Protein AF-A0A974BWH8-F1 (afdb_monomer_lite)

Secondary structure (DSSP, 8-state):
------PPPEEEEEESS-GGGGHHHHHHHHTT--EEEEEE--SSTTHHHHHHHTT-SEEEEEEEGGGS----SSSTT-SSHHHHHHHHHHH-GGGEEEEEESPPP-----

pLDDT: mean 81.88, std 15.0, range [39.47, 96.56]

Sequence (110 aa):
MSGEQIKTPLLGIFSRDAQTNYQWLIDSAYSVGPDIRPVHIANDRGQNFREEVEKCTFAILYHTANRGRINITNVMDSLYDDELEYLCSRLGKEKVIVVIDDLEDSRTES

Radius of gyration: 15.65 Å; chains: 1; bounding box: 36×29×65 Å

Structure (mmCIF, N/CA/C/O backbone):
data_AF-A0A974BWH8-F1
#
_entry.id   AF-A0A974BWH8-F1
#
loop_
_atom_site.group_PDB
_atom_site.id
_atom_site.type_symbol
_atom_site.label_atom_id
_atom_site.label_alt_id
_atom_site.label_comp_id
_atom_site.label_asym_id
_atom_site.label_entity_id
_atom_site.label_seq_id
_atom_site.pdbx_PDB_ins_code
_atom_site.Cartn_x
_atom_site.Cartn_y
_atom_site.Cartn_z
_atom_site.occupancy
_atom_site.B_iso_or_equiv
_atom_site.auth_seq_id
_atom_site.auth_comp_id
_atom_site.auth_asym_id
_atom_site.auth_atom_id
_atom_site.pdbx_PDB_model_num
ATOM 1 N N . MET A 1 1 ? -18.619 -0.167 32.531 1.00 39.47 1 MET A N 1
ATOM 2 C CA . MET A 1 1 ? -18.882 -0.026 31.085 1.00 39.47 1 MET A CA 1
ATOM 3 C C . MET A 1 1 ? -17.706 0.729 30.490 1.00 39.47 1 MET A C 1
ATOM 5 O O . MET A 1 1 ? -17.636 1.939 30.652 1.00 39.47 1 MET A O 1
ATOM 9 N N . SER A 1 2 ? -16.711 0.026 29.950 1.00 50.84 2 SER A N 1
ATOM 10 C CA . SER A 1 2 ? -15.602 0.666 29.236 1.00 50.84 2 SER A CA 1
ATOM 11 C C . SER A 1 2 ? -16.130 1.108 27.877 1.00 50.84 2 SER A C 1
ATOM 13 O O . SER A 1 2 ? -16.518 0.259 27.079 1.00 50.84 2 SER A O 1
ATOM 15 N N . GLY A 1 3 ? -16.214 2.420 27.651 1.00 49.22 3 GLY A N 1
ATOM 16 C CA . GLY A 1 3 ? -16.539 2.963 26.337 1.00 49.22 3 GLY A CA 1
ATOM 17 C C . GLY A 1 3 ? -15.524 2.447 25.326 1.00 49.22 3 GLY A C 1
ATOM 18 O O . GLY A 1 3 ? -14.319 2.605 25.519 1.00 49.22 3 GLY A O 1
ATOM 19 N N . GLU A 1 4 ? -16.013 1.774 24.295 1.00 56.44 4 GLU A N 1
ATOM 20 C CA . GLU A 1 4 ? -15.202 1.319 23.179 1.00 56.44 4 GLU A CA 1
ATOM 21 C C . GLU A 1 4 ? -14.705 2.577 22.453 1.00 56.44 4 GLU A C 1
ATOM 23 O O . GLU A 1 4 ? -15.485 3.315 21.851 1.00 56.44 4 GLU A O 1
ATOM 28 N N . GLN A 1 5 ? -13.420 2.906 22.609 1.00 55.91 5 GLN A N 1
ATOM 29 C CA . GLN A 1 5 ? -12.812 3.966 21.814 1.00 55.91 5 GLN A CA 1
ATOM 30 C C . GLN A 1 5 ? -12.842 3.502 20.362 1.00 55.91 5 GLN A C 1
ATOM 32 O O . GLN A 1 5 ? -12.163 2.539 20.005 1.00 55.91 5 GLN A O 1
ATOM 37 N N . ILE A 1 6 ? -13.632 4.183 19.535 1.00 61.16 6 ILE A N 1
ATOM 38 C CA . ILE A 1 6 ? -13.622 3.985 18.089 1.00 61.16 6 ILE A CA 1
ATOM 39 C C . ILE A 1 6 ? -12.237 4.427 17.613 1.00 61.16 6 ILE A C 1
ATOM 41 O O . ILE A 1 6 ? -11.956 5.620 17.515 1.00 61.16 6 ILE A O 1
ATOM 45 N N . LYS A 1 7 ? -11.334 3.467 17.395 1.00 66.38 7 LYS A N 1
ATOM 46 C CA . LYS A 1 7 ? -10.045 3.743 16.764 1.00 66.38 7 LYS A CA 1
ATOM 47 C C . LYS A 1 7 ? -10.314 4.162 15.324 1.00 66.38 7 LYS A C 1
ATOM 49 O O . LYS A 1 7 ? -10.957 3.418 14.585 1.00 66.38 7 LYS A O 1
ATOM 54 N N . THR A 1 8 ? -9.816 5.332 14.936 1.00 81.06 8 THR A N 1
ATOM 55 C CA . THR A 1 8 ? -9.812 5.762 13.537 1.00 81.06 8 THR A CA 1
ATOM 56 C C . THR A 1 8 ? -9.086 4.706 12.700 1.00 81.06 8 THR A C 1
ATOM 58 O O . THR A 1 8 ? -7.963 4.336 13.058 1.00 81.06 8 THR A O 1
ATOM 61 N N . PRO A 1 9 ? -9.700 4.184 11.625 1.00 89.00 9 PRO A N 1
ATOM 62 C CA . PRO A 1 9 ? -9.025 3.246 10.743 1.00 89.00 9 PRO A CA 1
ATOM 63 C C . PRO A 1 9 ? -7.770 3.873 10.134 1.00 89.00 9 PRO A C 1
ATOM 65 O O . PRO A 1 9 ? -7.825 4.975 9.589 1.00 89.00 9 PRO A O 1
ATOM 68 N N . LEU A 1 10 ? -6.655 3.146 10.210 1.00 92.88 10 LEU A N 1
ATOM 69 C CA . LEU A 1 10 ? -5.379 3.550 9.625 1.00 92.88 10 LEU A CA 1
ATOM 70 C C . LEU A 1 10 ? -5.094 2.702 8.382 1.00 92.88 10 LEU A C 1
ATOM 72 O O . LEU A 1 10 ? -5.036 1.471 8.468 1.00 92.88 10 LEU A O 1
ATOM 76 N N . LEU A 1 11 ? -4.902 3.354 7.239 1.00 94.75 11 LEU A N 1
ATOM 77 C CA . LEU A 1 11 ? -4.465 2.739 5.991 1.00 94.75 11 LEU A CA 1
ATOM 78 C C . LEU A 1 11 ? -2.948 2.897 5.844 1.00 94.75 11 LEU A C 1
ATOM 80 O O . LEU A 1 11 ? -2.449 4.002 5.633 1.00 94.75 11 LEU A O 1
ATOM 84 N N . GLY A 1 12 ? -2.212 1.792 5.928 1.00 95.62 12 GLY A N 1
ATOM 85 C CA . GLY A 1 12 ? -0.786 1.776 5.611 1.00 95.62 12 GLY A CA 1
ATOM 86 C C . GLY A 1 12 ? -0.557 1.599 4.112 1.00 95.62 12 GLY A C 1
ATOM 87 O O . GLY A 1 12 ? -1.099 0.670 3.520 1.00 95.62 12 GLY A O 1
ATOM 88 N N . ILE A 1 13 ? 0.254 2.457 3.494 1.00 95.75 13 ILE A N 1
ATOM 89 C CA . ILE A 1 13 ? 0.739 2.265 2.121 1.00 95.75 13 ILE A CA 1
ATOM 90 C C . ILE A 1 13 ? 2.210 1.883 2.206 1.00 95.75 13 ILE A C 1
ATOM 92 O O . ILE A 1 13 ? 3.064 2.723 2.482 1.00 95.75 13 ILE A O 1
ATOM 96 N N . PHE A 1 14 ? 2.495 0.605 1.997 1.00 94.44 14 PHE A N 1
ATOM 97 C CA . PHE A 1 14 ? 3.817 0.015 2.126 1.00 94.44 14 PHE A CA 1
ATOM 98 C C . PHE A 1 14 ? 4.471 -0.085 0.754 1.00 94.44 14 PHE A C 1
ATOM 100 O O . PHE A 1 14 ? 3.891 -0.638 -0.179 1.00 94.44 14 PHE A O 1
ATOM 107 N N . SER A 1 15 ? 5.678 0.452 0.616 1.00 92.62 15 SER A N 1
ATOM 108 C CA . SER A 1 15 ? 6.373 0.490 -0.669 1.00 92.62 15 SER A CA 1
ATOM 109 C C . SER A 1 15 ? 7.880 0.496 -0.475 1.00 92.62 15 SER A C 1
ATOM 111 O O . SER A 1 15 ? 8.396 1.210 0.383 1.00 92.62 15 SER A O 1
ATOM 113 N N . ARG A 1 16 ? 8.618 -0.237 -1.314 1.00 89.62 16 ARG A N 1
ATOM 114 C CA . ARG A 1 16 ? 10.072 -0.029 -1.441 1.00 89.62 16 ARG A CA 1
ATOM 115 C C . ARG A 1 16 ? 10.390 1.288 -2.156 1.00 89.62 16 ARG A C 1
ATOM 117 O O . ARG A 1 16 ? 11.549 1.684 -2.178 1.00 89.62 16 ARG A O 1
ATOM 124 N N . ASP A 1 17 ? 9.406 1.959 -2.751 1.00 89.31 17 ASP A N 1
ATOM 125 C CA . ASP A 1 17 ? 9.590 3.171 -3.543 1.00 89.31 17 ASP A CA 1
ATOM 126 C C . ASP A 1 17 ? 9.413 4.493 -2.791 1.00 89.31 17 ASP A C 1
ATOM 128 O O . ASP A 1 17 ? 8.889 4.539 -1.676 1.00 89.31 17 ASP A O 1
ATOM 132 N N . ALA A 1 18 ? 9.893 5.574 -3.404 1.00 90.31 18 ALA A N 1
ATOM 133 C CA . ALA A 1 18 ? 9.699 6.931 -2.925 1.00 90.31 18 ALA A CA 1
ATOM 134 C C . ALA A 1 18 ? 8.216 7.316 -2.995 1.00 90.31 18 ALA A C 1
ATOM 136 O O . ALA A 1 18 ? 7.532 7.028 -3.977 1.00 90.31 18 ALA A O 1
ATOM 137 N N . GLN A 1 19 ? 7.735 8.021 -1.965 1.00 93.19 19 GLN A N 1
ATOM 138 C CA . GLN A 1 19 ? 6.339 8.465 -1.864 1.00 93.19 19 GLN A CA 1
ATOM 139 C C . GLN A 1 19 ? 5.861 9.253 -3.085 1.00 93.19 19 GLN A C 1
ATOM 141 O O . GLN A 1 19 ? 4.713 9.122 -3.496 1.00 93.19 19 GLN A O 1
ATOM 146 N N . THR A 1 20 ? 6.753 10.029 -3.702 1.00 93.62 20 THR A N 1
ATOM 147 C CA . THR A 1 20 ? 6.457 10.816 -4.903 1.00 93.62 20 THR A CA 1
AT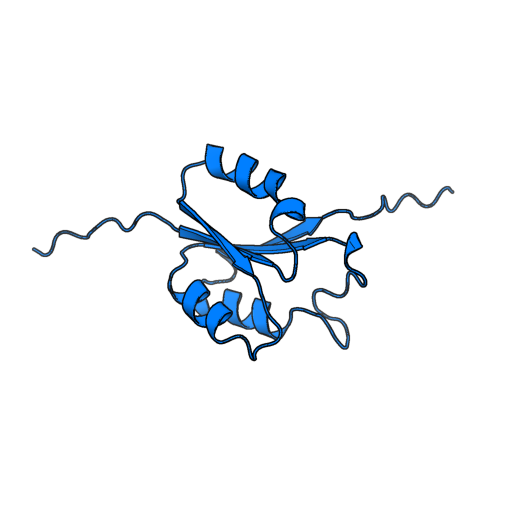OM 148 C C . THR A 1 20 ? 5.907 9.974 -6.052 1.00 93.62 20 THR A C 1
ATOM 150 O O . THR A 1 20 ? 5.111 10.490 -6.828 1.00 93.62 20 THR A O 1
ATOM 153 N N . ASN A 1 21 ? 6.271 8.690 -6.140 1.00 93.19 21 ASN A N 1
ATOM 154 C CA . ASN A 1 21 ? 5.826 7.808 -7.221 1.00 93.19 21 ASN A CA 1
ATOM 155 C C . ASN A 1 21 ? 4.370 7.359 -7.049 1.00 93.19 21 ASN A C 1
ATOM 157 O O . ASN A 1 21 ? 3.731 7.006 -8.026 1.00 93.19 21 ASN A O 1
ATOM 161 N N . TYR A 1 22 ? 3.829 7.409 -5.830 1.00 94.31 22 TYR A N 1
ATOM 162 C CA . TYR A 1 22 ? 2.453 7.007 -5.525 1.00 94.31 22 TYR A CA 1
ATOM 163 C C . TYR A 1 22 ? 1.663 8.103 -4.811 1.00 94.31 22 TYR A C 1
ATOM 165 O O . TYR A 1 22 ? 0.667 7.832 -4.138 1.00 94.31 22 TYR A O 1
ATOM 173 N N . GLN A 1 23 ? 2.075 9.365 -4.962 1.00 94.56 23 GLN A N 1
ATOM 174 C CA . GLN A 1 23 ? 1.350 10.490 -4.374 1.00 94.56 23 GLN A CA 1
ATOM 175 C C . GLN A 1 23 ? -0.094 10.546 -4.893 1.00 94.56 23 GLN A C 1
ATOM 177 O O . GLN A 1 23 ? -1.011 10.806 -4.122 1.00 94.56 23 GLN A O 1
ATOM 182 N N . TRP A 1 24 ? -0.313 10.178 -6.159 1.00 93.62 24 TRP A N 1
ATOM 183 C CA . TRP A 1 24 ? -1.645 10.084 -6.758 1.00 93.62 24 TRP A CA 1
ATOM 184 C C . TRP A 1 24 ? -2.573 9.119 -6.000 1.00 93.62 24 TRP A C 1
ATOM 186 O O . TRP A 1 24 ? -3.768 9.385 -5.857 1.00 93.62 24 TRP A O 1
ATOM 196 N N . LEU A 1 25 ? -2.030 8.010 -5.488 1.00 93.31 25 LEU A N 1
ATOM 197 C CA . LEU A 1 25 ? -2.782 7.008 -4.738 1.00 93.31 25 LEU A CA 1
ATOM 198 C C . LEU A 1 25 ? -3.161 7.544 -3.356 1.00 93.31 25 LEU A C 1
ATOM 200 O O . LEU A 1 25 ? -4.294 7.362 -2.913 1.00 93.31 25 LEU A O 1
ATOM 204 N N . ILE A 1 26 ? -2.227 8.240 -2.703 1.00 92.81 26 ILE A N 1
ATOM 205 C CA . ILE A 1 26 ? -2.466 8.928 -1.430 1.00 92.81 26 ILE A CA 1
ATOM 206 C C . ILE A 1 26 ? -3.577 9.971 -1.599 1.00 92.81 26 ILE A C 1
ATOM 208 O O . ILE A 1 26 ? -4.559 9.949 -0.857 1.00 92.81 26 ILE A O 1
ATOM 212 N N . ASP A 1 27 ? -3.457 10.838 -2.605 1.00 91.75 27 ASP A N 1
ATOM 213 C CA . ASP A 1 27 ? -4.416 11.911 -2.879 1.00 91.75 27 ASP A CA 1
ATOM 214 C C . ASP A 1 27 ? -5.812 11.348 -3.194 1.00 91.75 27 ASP A C 1
ATOM 216 O O . ASP A 1 27 ? -6.825 11.870 -2.723 1.00 91.75 27 ASP A O 1
ATOM 220 N N . SER A 1 28 ? -5.870 10.229 -3.924 1.00 87.56 28 SER A N 1
ATOM 221 C CA . SER A 1 28 ? -7.121 9.528 -4.232 1.00 87.56 28 SER A CA 1
ATOM 222 C C . SER A 1 28 ? -7.765 8.926 -2.981 1.00 87.56 28 SER A C 1
ATOM 224 O O . SER A 1 28 ? -8.973 9.057 -2.779 1.00 87.56 28 SER A O 1
ATOM 226 N N . ALA A 1 29 ? -6.973 8.296 -2.111 1.00 82.81 29 ALA A N 1
ATOM 227 C CA . ALA A 1 29 ? -7.466 7.645 -0.901 1.00 82.81 29 ALA A CA 1
ATOM 228 C C . ALA A 1 29 ? -7.885 8.642 0.197 1.00 82.81 29 ALA A C 1
ATOM 230 O O . ALA A 1 29 ? -8.823 8.357 0.945 1.00 82.81 29 ALA A O 1
ATOM 231 N N . TYR A 1 30 ? -7.270 9.831 0.265 1.00 75.75 30 TYR A N 1
ATOM 232 C CA . TYR A 1 30 ? -7.659 10.883 1.217 1.00 75.75 30 TYR A CA 1
ATOM 233 C C . TYR A 1 30 ? -9.119 11.316 1.063 1.00 75.75 30 TYR A C 1
ATOM 235 O O . TYR A 1 30 ? -9.771 11.652 2.050 1.00 75.75 30 TYR A O 1
ATOM 243 N N . SER A 1 31 ? -9.661 11.254 -0.155 1.00 70.69 31 SER A N 1
ATOM 244 C CA . SER A 1 31 ? -11.066 11.585 -0.418 1.00 70.69 31 SER A CA 1
ATOM 245 C C . SER A 1 31 ? -12.069 10.659 0.295 1.00 70.69 31 SER A C 1
ATOM 247 O O . SER A 1 31 ? -13.242 11.008 0.420 1.00 70.69 31 SER A O 1
ATOM 249 N N . VAL A 1 32 ? -11.610 9.504 0.795 1.00 67.69 32 VAL A N 1
ATOM 250 C CA . VAL A 1 32 ? -12.438 8.420 1.350 1.00 67.69 32 VAL A CA 1
ATOM 251 C C . VAL A 1 32 ? -12.385 8.357 2.889 1.00 67.69 32 VAL A C 1
ATOM 253 O O . VAL A 1 32 ? -13.153 7.622 3.506 1.00 67.69 32 VAL A O 1
ATOM 256 N N . GLY A 1 33 ? -11.526 9.162 3.529 1.00 70.25 33 GLY A N 1
ATOM 257 C CA . GLY A 1 33 ? -11.577 9.440 4.970 1.00 70.25 33 GLY A CA 1
ATOM 258 C C . GLY A 1 33 ? -10.697 8.653 5.966 1.00 70.25 33 GLY A C 1
ATOM 259 O O . GLY A 1 33 ? -10.742 9.045 7.133 1.00 70.25 33 GLY A O 1
ATOM 260 N N . PRO A 1 34 ? -9.911 7.602 5.637 1.00 76.38 34 PRO A N 1
ATOM 261 C CA . PRO A 1 34 ? -8.999 7.015 6.620 1.00 76.38 34 PRO A CA 1
ATOM 262 C C . PRO A 1 34 ? -7.743 7.875 6.813 1.00 76.38 34 PRO A C 1
ATOM 264 O O . PRO A 1 34 ? -7.295 8.557 5.889 1.00 76.38 34 PRO A O 1
ATOM 267 N N . ASP A 1 35 ? -7.125 7.770 7.990 1.00 89.75 35 ASP A N 1
ATOM 268 C CA . ASP A 1 35 ? -5.757 8.256 8.165 1.00 89.75 35 ASP A CA 1
ATOM 269 C C . ASP A 1 35 ? -4.834 7.398 7.291 1.00 89.75 35 ASP A C 1
ATOM 271 O O . ASP A 1 35 ? -4.893 6.167 7.332 1.00 89.75 35 ASP A O 1
ATOM 275 N N . ILE A 1 36 ? -3.983 8.035 6.490 1.00 92.62 36 ILE A N 1
ATOM 276 C CA . ILE A 1 36 ? -3.057 7.346 5.585 1.00 92.62 36 ILE A CA 1
ATOM 277 C C . ILE A 1 36 ? -1.643 7.459 6.134 1.00 92.62 36 ILE A C 1
ATOM 279 O O . ILE A 1 36 ? -1.190 8.542 6.509 1.00 92.62 36 ILE A O 1
ATOM 283 N N . ARG A 1 37 ? -0.921 6.337 6.144 1.00 94.12 37 ARG A N 1
ATOM 284 C CA . ARG A 1 37 ? 0.488 6.280 6.524 1.00 94.12 37 ARG A CA 1
ATOM 285 C C . ARG A 1 37 ? 1.333 5.655 5.416 1.00 94.12 37 ARG A C 1
ATOM 287 O O . ARG A 1 37 ? 1.305 4.436 5.257 1.00 94.12 37 ARG A O 1
ATOM 294 N N . PRO A 1 38 ? 2.118 6.457 4.683 1.00 94.69 38 PRO A N 1
ATOM 295 C CA . PRO A 1 38 ? 3.172 5.940 3.821 1.00 94.69 38 PRO A CA 1
ATOM 296 C C . PRO A 1 38 ? 4.268 5.282 4.669 1.00 94.69 38 PRO A C 1
ATOM 298 O O . PRO A 1 38 ? 4.735 5.864 5.649 1.00 94.69 38 PRO A O 1
ATOM 301 N N . VAL A 1 39 ? 4.682 4.075 4.297 1.00 93.81 39 VAL A N 1
ATOM 302 C CA . VAL A 1 39 ? 5.717 3.297 4.984 1.00 93.81 39 VAL A CA 1
ATOM 303 C C . VAL A 1 39 ? 6.720 2.799 3.954 1.00 93.81 39 VAL A C 1
ATOM 305 O O . VAL A 1 39 ? 6.382 2.046 3.038 1.00 93.81 39 VAL A O 1
ATOM 308 N N . HIS A 1 40 ? 7.976 3.206 4.116 1.00 91.94 40 HIS A N 1
ATOM 309 C CA . HIS A 1 40 ? 9.056 2.718 3.272 1.00 91.94 40 HIS A CA 1
ATOM 310 C C . HIS A 1 40 ? 9.516 1.330 3.735 1.00 91.94 40 HIS A C 1
ATOM 312 O O . HIS A 1 40 ? 9.917 1.155 4.885 1.00 91.94 40 HIS A O 1
ATOM 318 N N . ILE A 1 41 ? 9.493 0.352 2.832 1.00 89.50 41 ILE A N 1
ATOM 319 C CA . ILE A 1 41 ? 10.062 -0.978 3.055 1.00 89.50 41 ILE A CA 1
ATOM 320 C C . ILE A 1 41 ? 11.557 -0.898 2.739 1.00 89.50 41 ILE A C 1
ATOM 322 O O . ILE A 1 41 ? 11.968 -0.895 1.577 1.00 89.50 41 ILE A O 1
ATOM 326 N N . ALA A 1 42 ? 12.372 -0.820 3.787 1.00 83.12 42 ALA A N 1
ATOM 327 C CA . ALA A 1 42 ? 13.822 -0.880 3.679 1.00 83.12 42 ALA A CA 1
ATOM 328 C C . ALA A 1 42 ? 14.325 -2.336 3.653 1.00 83.12 42 ALA A C 1
ATOM 330 O O . ALA A 1 42 ? 13.625 -3.275 4.021 1.00 83.12 42 ALA A O 1
ATOM 331 N N . ASN A 1 43 ? 15.590 -2.526 3.270 1.00 73.38 43 ASN A N 1
ATOM 332 C CA . ASN A 1 43 ? 16.263 -3.834 3.309 1.00 73.38 43 ASN A CA 1
ATOM 333 C C . ASN A 1 43 ? 16.776 -4.207 4.723 1.00 73.38 43 ASN A C 1
ATOM 335 O O . ASN A 1 43 ? 17.624 -5.086 4.870 1.00 73.38 43 ASN A O 1
ATOM 339 N N . ASP A 1 44 ? 16.311 -3.535 5.778 1.00 68.81 44 ASP A N 1
ATOM 340 C CA . ASP A 1 44 ? 16.866 -3.571 7.140 1.00 68.81 44 ASP A CA 1
ATOM 341 C C . ASP A 1 44 ? 16.288 -4.693 8.026 1.00 68.81 44 ASP A C 1
ATOM 343 O O . ASP A 1 44 ? 16.123 -4.541 9.235 1.00 68.81 44 ASP A O 1
ATOM 347 N N . ARG A 1 45 ? 16.010 -5.859 7.429 1.00 65.44 45 ARG A N 1
ATOM 348 C CA . ARG A 1 45 ? 15.304 -6.996 8.061 1.00 65.44 45 ARG A CA 1
ATOM 349 C C . ARG A 1 45 ? 13.853 -6.694 8.470 1.00 65.44 45 ARG A C 1
ATOM 351 O O . ARG A 1 45 ? 13.239 -7.512 9.154 1.00 65.44 45 ARG A O 1
ATOM 358 N N . GLY A 1 46 ? 13.294 -5.558 8.048 1.00 67.94 46 GLY A N 1
ATOM 359 C CA . GLY A 1 46 ? 11.860 -5.284 8.118 1.00 67.94 46 GLY A CA 1
ATOM 360 C C . GLY A 1 46 ? 11.327 -4.978 9.518 1.00 67.94 46 GLY A C 1
ATOM 361 O O . GLY A 1 46 ? 10.130 -5.133 9.750 1.00 67.94 46 GLY A O 1
ATOM 362 N N . GLN A 1 47 ? 12.172 -4.555 10.463 1.00 74.25 47 GLN A N 1
ATOM 363 C CA . GLN A 1 47 ? 11.716 -4.247 11.823 1.00 74.25 47 GLN A CA 1
ATOM 364 C C . GLN A 1 47 ? 10.724 -3.073 11.834 1.00 74.25 47 GLN A C 1
ATOM 366 O O . GLN A 1 47 ? 9.624 -3.209 12.365 1.00 74.25 47 GLN A O 1
ATOM 371 N N . ASN A 1 48 ? 11.070 -1.968 11.164 1.00 85.62 48 ASN A N 1
ATOM 372 C CA . ASN A 1 48 ? 10.183 -0.810 11.021 1.00 85.62 48 ASN A CA 1
ATOM 373 C C . ASN A 1 48 ? 8.886 -1.191 10.283 1.00 85.62 48 ASN A C 1
ATOM 375 O O . ASN A 1 48 ? 7.788 -0.909 10.754 1.00 85.62 48 ASN A O 1
ATOM 379 N N . PHE A 1 49 ? 9.013 -1.946 9.189 1.00 90.38 49 PHE A N 1
ATOM 380 C CA . PHE A 1 49 ? 7.873 -2.474 8.442 1.00 90.38 49 PHE A CA 1
ATOM 381 C C . PHE A 1 49 ? 6.879 -3.216 9.350 1.00 90.38 49 PHE A C 1
ATOM 383 O O . PHE A 1 49 ? 5.700 -2.871 9.372 1.00 90.38 49 PHE A O 1
ATOM 390 N N . ARG A 1 50 ? 7.341 -4.193 10.142 1.00 92.31 50 ARG A N 1
ATOM 391 C CA . ARG A 1 50 ? 6.456 -4.986 11.008 1.00 92.31 50 ARG A CA 1
ATOM 392 C C . ARG A 1 50 ? 5.785 -4.135 12.081 1.00 92.31 50 ARG A C 1
ATOM 394 O O . ARG A 1 50 ? 4.589 -4.287 12.298 1.00 92.31 50 ARG A O 1
ATOM 401 N N . GLU A 1 51 ? 6.529 -3.233 12.717 1.00 92.62 51 GLU A N 1
ATOM 402 C CA . GLU A 1 51 ? 5.989 -2.321 13.732 1.00 92.62 51 GLU A CA 1
ATOM 403 C C . GLU A 1 51 ? 4.890 -1.409 13.171 1.00 92.62 51 GLU A C 1
ATOM 405 O O . GLU A 1 51 ? 3.912 -1.128 13.865 1.00 92.62 51 GLU A O 1
ATOM 410 N N . GLU A 1 52 ? 5.019 -0.961 11.922 1.00 94.19 52 GLU A N 1
ATOM 411 C CA . GLU A 1 52 ? 3.991 -0.153 11.264 1.00 94.19 52 GLU A CA 1
ATOM 412 C C . GLU A 1 52 ? 2.770 -0.975 10.840 1.00 94.19 52 GLU A C 1
ATOM 414 O O . GLU A 1 52 ? 1.642 -0.499 10.980 1.00 94.19 52 GLU A O 1
ATOM 419 N N . VAL A 1 53 ? 2.955 -2.227 10.406 1.00 95.06 53 VAL A N 1
ATOM 420 C CA . VAL A 1 53 ? 1.838 -3.136 10.096 1.00 95.06 53 VAL A CA 1
ATOM 421 C C . VAL A 1 53 ? 0.939 -3.356 11.314 1.00 95.06 53 VAL A C 1
ATOM 423 O O . VAL A 1 53 ? -0.278 -3.258 11.180 1.00 95.06 53 VAL A O 1
ATOM 426 N N . GLU A 1 54 ? 1.506 -3.565 12.507 1.00 94.25 54 GLU A N 1
ATOM 427 C CA . GLU A 1 54 ? 0.731 -3.772 13.750 1.00 94.25 54 GLU A CA 1
ATOM 428 C C . GLU A 1 54 ? -0.153 -2.567 14.130 1.00 94.25 54 GLU A C 1
ATOM 430 O O . GLU A 1 54 ? -1.095 -2.693 14.914 1.00 94.25 54 GLU A O 1
ATOM 435 N N . LYS A 1 55 ? 0.148 -1.376 13.599 1.00 93.88 55 LYS A N 1
ATOM 436 C CA . LYS A 1 55 ? -0.620 -0.147 13.853 1.00 93.88 55 LYS A CA 1
ATOM 437 C C . LYS A 1 55 ? -1.759 0.045 12.848 1.00 93.88 55 LYS A C 1
ATOM 439 O O . LYS A 1 55 ? -2.657 0.845 13.113 1.00 93.88 55 LYS A O 1
ATOM 444 N N . CYS A 1 56 ? -1.717 -0.637 11.704 1.00 94.75 56 CYS A N 1
ATOM 445 C CA . CYS A 1 56 ? -2.640 -0.431 10.593 1.00 94.75 56 CYS A CA 1
ATOM 446 C C . CYS A 1 56 ? -3.915 -1.276 10.719 1.00 94.75 56 CYS A C 1
ATOM 448 O O . CYS A 1 56 ? -3.941 -2.337 11.333 1.00 94.75 56 CYS A O 1
ATOM 450 N N . THR A 1 57 ? -4.996 -0.791 10.112 1.00 94.31 57 THR A N 1
ATOM 451 C CA . THR A 1 57 ? -6.263 -1.524 9.943 1.00 94.31 57 THR A CA 1
ATOM 452 C C . THR A 1 57 ? -6.356 -2.152 8.554 1.00 94.31 57 THR A C 1
ATOM 454 O O . THR A 1 57 ? -6.855 -3.266 8.409 1.00 94.31 57 THR A O 1
ATOM 457 N N . PHE A 1 58 ? -5.850 -1.441 7.547 1.00 93.88 58 PHE A N 1
ATOM 458 C CA . PHE A 1 58 ? -5.786 -1.865 6.152 1.00 93.88 58 PHE A CA 1
ATOM 459 C C . PHE A 1 58 ? -4.378 -1.638 5.616 1.00 93.88 58 PHE A C 1
ATOM 461 O O . PHE A 1 58 ? -3.652 -0.774 6.117 1.00 93.88 58 PHE A O 1
ATOM 468 N N . ALA A 1 59 ? -4.016 -2.375 4.572 1.00 95.88 59 ALA A N 1
ATOM 469 C CA . ALA A 1 59 ? -2.752 -2.180 3.886 1.00 95.88 59 ALA A CA 1
ATOM 470 C C . ALA A 1 59 ? -2.925 -2.130 2.372 1.00 95.88 59 ALA A C 1
ATOM 472 O O . ALA A 1 59 ? -3.648 -2.936 1.788 1.00 95.88 59 ALA A O 1
ATOM 473 N N . ILE A 1 60 ? -2.184 -1.224 1.746 1.00 95.12 60 ILE A N 1
ATOM 474 C CA . ILE A 1 60 ? -1.837 -1.298 0.334 1.00 95.12 60 ILE A CA 1
ATOM 475 C C . ILE A 1 60 ? -0.348 -1.614 0.239 1.00 95.12 60 ILE A C 1
ATOM 477 O O . ILE A 1 60 ? 0.473 -0.870 0.769 1.00 95.12 60 ILE A O 1
ATOM 481 N N . LEU A 1 61 ? 0.004 -2.693 -0.451 1.00 94.56 61 LEU A N 1
ATOM 482 C CA . LEU A 1 61 ? 1.363 -2.927 -0.920 1.00 94.56 61 LEU A CA 1
ATOM 483 C C . LEU A 1 61 ? 1.490 -2.323 -2.322 1.00 94.56 61 LEU A C 1
ATOM 485 O O . LEU A 1 61 ? 0.842 -2.794 -3.256 1.00 94.56 61 LEU A O 1
ATOM 489 N N . TYR A 1 62 ? 2.295 -1.273 -2.461 1.00 93.69 62 TYR A N 1
ATOM 490 C CA . TYR A 1 62 ? 2.508 -0.573 -3.725 1.00 93.69 62 TYR A CA 1
ATOM 491 C C . TYR A 1 62 ? 3.831 -0.982 -4.383 1.00 93.69 62 TYR A C 1
ATOM 493 O O . TYR A 1 62 ? 4.880 -1.079 -3.734 1.00 93.69 62 TYR A O 1
ATOM 501 N N . HIS A 1 63 ? 3.797 -1.150 -5.701 1.00 90.31 63 HIS A N 1
ATOM 502 C CA . HIS A 1 63 ? 4.974 -1.316 -6.542 1.00 90.31 63 HIS A CA 1
ATOM 503 C C . HIS A 1 63 ? 4.761 -0.635 -7.896 1.00 90.31 63 HIS A C 1
ATOM 505 O O . HIS A 1 63 ? 3.671 -0.703 -8.447 1.00 90.31 63 HIS A O 1
ATOM 511 N N . THR A 1 64 ? 5.811 -0.040 -8.457 1.00 87.19 64 THR A N 1
ATOM 512 C CA . THR A 1 64 ? 5.835 0.441 -9.847 1.00 87.19 64 THR A CA 1
ATOM 513 C C . THR A 1 64 ? 6.801 -0.408 -10.664 1.00 87.19 64 THR A C 1
ATOM 515 O O . THR A 1 64 ? 7.905 -0.719 -10.202 1.00 87.19 64 THR A O 1
ATOM 518 N N . ALA A 1 65 ? 6.407 -0.744 -11.892 1.00 82.94 65 ALA A N 1
ATOM 519 C CA . ALA A 1 65 ? 7.261 -1.438 -12.852 1.00 82.94 65 ALA A CA 1
ATOM 520 C C . ALA A 1 65 ? 8.525 -0.638 -13.225 1.00 82.94 65 ALA A C 1
ATOM 522 O O . ALA A 1 65 ? 9.549 -1.221 -13.583 1.00 82.94 65 ALA A O 1
ATOM 523 N N . ASN A 1 66 ? 8.516 0.689 -13.058 1.00 80.75 66 ASN A N 1
ATOM 524 C CA . ASN A 1 66 ? 9.672 1.544 -13.342 1.00 80.75 66 ASN A CA 1
ATOM 525 C C . ASN A 1 66 ? 10.875 1.272 -12.420 1.00 80.75 66 ASN A C 1
ATOM 527 O O . ASN A 1 66 ? 11.999 1.684 -12.716 1.00 80.75 66 ASN A O 1
ATOM 531 N N . ARG A 1 67 ? 10.673 0.555 -11.307 1.00 71.12 67 ARG A N 1
ATOM 532 C CA . ARG A 1 67 ? 11.728 0.188 -10.351 1.00 71.12 67 ARG A CA 1
ATOM 533 C C . ARG A 1 67 ? 12.396 -1.164 -10.659 1.00 71.12 67 ARG A C 1
ATOM 535 O O . ARG A 1 67 ? 13.224 -1.631 -9.876 1.00 71.12 67 ARG A O 1
ATOM 542 N N . GLY A 1 68 ? 12.081 -1.799 -11.789 1.00 67.25 68 GLY A N 1
ATOM 543 C CA . GLY A 1 68 ? 12.715 -3.042 -12.233 1.00 67.25 68 GLY A CA 1
ATOM 544 C C . GLY A 1 68 ? 11.716 -4.179 -12.441 1.00 67.25 68 GLY A C 1
ATOM 545 O O . GLY A 1 68 ? 10.651 -3.989 -13.010 1.00 67.25 68 GLY A O 1
ATOM 546 N N . ARG A 1 69 ? 12.072 -5.408 -12.049 1.00 62.81 69 ARG A N 1
ATOM 547 C CA . ARG A 1 69 ? 11.243 -6.591 -12.343 1.00 62.81 69 ARG A CA 1
ATOM 548 C C . ARG A 1 69 ? 9.894 -6.523 -11.609 1.00 62.81 69 ARG A C 1
ATOM 550 O O . ARG A 1 69 ? 9.882 -6.424 -10.389 1.00 62.81 69 ARG A O 1
ATOM 557 N N . ILE A 1 70 ? 8.797 -6.765 -12.335 1.00 63.59 70 ILE A N 1
ATOM 558 C CA . ILE A 1 70 ? 7.408 -6.918 -11.828 1.00 63.59 70 ILE A CA 1
ATOM 559 C C . ILE A 1 70 ? 7.209 -8.259 -11.073 1.00 63.59 70 ILE A C 1
ATOM 561 O O . ILE A 1 70 ? 6.098 -8.706 -10.799 1.00 63.59 70 ILE A O 1
ATOM 565 N N . ASN A 1 71 ? 8.296 -8.933 -10.697 1.00 63.47 71 ASN A N 1
ATOM 566 C CA . ASN A 1 71 ? 8.272 -10.188 -9.952 1.00 63.47 71 ASN A CA 1
ATOM 567 C C . ASN A 1 71 ? 7.894 -9.918 -8.482 1.00 63.47 71 ASN A C 1
ATOM 569 O O . ASN A 1 71 ? 8.743 -9.916 -7.595 1.00 63.47 71 ASN A O 1
ATOM 573 N N . ILE A 1 72 ? 6.615 -9.624 -8.239 1.00 62.62 72 ILE A N 1
ATOM 574 C CA . ILE A 1 72 ? 6.080 -9.210 -6.935 1.00 62.62 72 ILE A CA 1
ATOM 575 C C . ILE A 1 72 ? 5.674 -10.423 -6.087 1.00 62.62 72 ILE A C 1
ATOM 577 O O . ILE A 1 72 ? 5.897 -10.390 -4.885 1.00 62.62 72 ILE A O 1
ATOM 581 N N . THR A 1 73 ? 5.110 -11.481 -6.691 1.00 57.59 73 THR A N 1
ATOM 582 C CA . THR A 1 73 ? 4.725 -12.739 -6.006 1.00 57.59 73 THR A CA 1
ATOM 583 C C . THR A 1 73 ? 4.848 -13.955 -6.933 1.00 57.59 73 THR A C 1
ATOM 585 O O . THR A 1 73 ? 4.840 -13.798 -8.156 1.00 57.59 73 THR A O 1
ATOM 588 N N . ASN A 1 74 ? 4.901 -15.167 -6.362 1.00 50.34 74 ASN A N 1
ATOM 589 C CA . ASN A 1 74 ? 4.775 -16.464 -7.063 1.00 50.34 74 ASN A CA 1
ATOM 590 C C . ASN A 1 74 ? 5.787 -16.721 -8.197 1.00 50.34 74 ASN A C 1
ATOM 592 O O . ASN A 1 74 ? 5.527 -17.473 -9.139 1.00 50.34 74 ASN A O 1
ATOM 596 N N . VAL A 1 75 ? 6.970 -16.132 -8.077 1.00 55.97 75 VAL A N 1
ATOM 597 C CA . VAL A 1 75 ? 8.117 -16.326 -8.968 1.00 55.97 75 VAL A CA 1
ATOM 598 C C . VAL A 1 75 ? 9.377 -16.430 -8.117 1.00 55.97 75 VAL A C 1
ATOM 600 O O . VAL A 1 75 ? 9.441 -15.862 -7.031 1.00 55.97 75 VAL A O 1
ATOM 603 N N . MET A 1 76 ? 10.378 -17.171 -8.591 1.00 43.28 76 MET A N 1
ATOM 604 C CA . MET A 1 76 ? 11.674 -17.269 -7.911 1.00 43.28 76 MET A CA 1
ATOM 605 C C . MET A 1 76 ? 12.270 -15.860 -7.732 1.00 43.28 76 MET A C 1
ATOM 607 O O . MET A 1 76 ? 12.269 -15.076 -8.684 1.00 43.28 76 MET A O 1
ATOM 611 N N . ASP A 1 77 ? 12.739 -15.552 -6.520 1.00 56.03 77 ASP A N 1
ATOM 612 C CA . ASP A 1 77 ? 13.254 -14.237 -6.100 1.00 56.03 77 ASP A CA 1
ATOM 613 C C . ASP A 1 77 ? 12.223 -13.093 -6.146 1.00 56.03 77 ASP A C 1
ATOM 615 O O . ASP A 1 77 ? 12.553 -11.966 -6.534 1.00 56.03 77 ASP A O 1
ATOM 619 N N . SER A 1 78 ? 10.962 -13.363 -5.786 1.00 64.81 78 SER A N 1
ATOM 620 C CA . SER A 1 78 ? 9.972 -12.292 -5.712 1.00 64.81 78 SER A CA 1
ATOM 621 C C . SER A 1 78 ? 10.329 -11.275 -4.618 1.00 64.81 78 SER A C 1
ATOM 623 O O . SER A 1 78 ? 10.882 -11.602 -3.567 1.00 64.81 78 SER A O 1
ATOM 625 N N . LEU A 1 79 ? 10.039 -10.005 -4.889 1.00 71.06 79 LEU A N 1
ATOM 626 C CA . LEU A 1 79 ? 10.485 -8.892 -4.048 1.00 71.06 79 LEU A CA 1
ATOM 627 C C . LEU A 1 79 ? 9.711 -8.751 -2.731 1.00 71.06 79 LEU A C 1
ATOM 629 O O . LEU A 1 79 ? 10.136 -7.959 -1.885 1.00 71.06 79 LEU A O 1
ATOM 633 N N . TYR A 1 80 ? 8.570 -9.434 -2.590 1.00 79.56 80 TYR A N 1
ATOM 634 C CA . TYR A 1 80 ? 7.615 -9.171 -1.516 1.00 79.56 80 TYR A CA 1
ATOM 635 C C . TYR A 1 80 ? 6.969 -10.413 -0.894 1.00 79.56 80 TYR A C 1
ATOM 637 O O . TYR A 1 80 ? 5.986 -10.246 -0.174 1.00 79.56 80 TYR A O 1
ATOM 645 N N . ASP A 1 81 ? 7.460 -11.635 -1.138 1.00 82.19 81 ASP A N 1
ATOM 646 C CA . ASP A 1 81 ? 6.842 -12.834 -0.539 1.00 82.19 81 ASP A CA 1
ATOM 647 C C . ASP A 1 81 ? 6.750 -12.709 0.995 1.00 82.19 81 ASP A C 1
ATOM 649 O O . ASP A 1 81 ? 5.665 -12.867 1.558 1.00 82.19 81 ASP A O 1
ATOM 653 N N . ASP A 1 82 ? 7.841 -12.304 1.654 1.00 86.31 82 ASP A N 1
ATOM 654 C CA . ASP A 1 82 ? 7.895 -12.135 3.111 1.00 86.31 82 ASP A CA 1
ATOM 655 C C . ASP A 1 82 ? 6.981 -11.000 3.605 1.00 86.31 82 ASP A C 1
ATOM 657 O O . ASP A 1 82 ? 6.257 -11.151 4.596 1.00 86.31 82 ASP A O 1
ATOM 661 N N . GLU A 1 83 ? 7.005 -9.836 2.946 1.00 89.31 83 GLU A N 1
ATOM 662 C CA . GLU A 1 83 ? 6.180 -8.696 3.348 1.00 89.31 83 GLU A CA 1
ATOM 663 C C . GLU A 1 83 ? 4.689 -8.962 3.118 1.00 89.31 83 GLU A C 1
ATOM 665 O O . GLU A 1 83 ? 3.864 -8.637 3.976 1.00 89.31 83 GLU A O 1
ATOM 670 N N . LEU A 1 84 ? 4.323 -9.580 1.994 1.00 90.50 84 LEU A N 1
ATOM 671 C CA . LEU A 1 84 ? 2.934 -9.889 1.679 1.00 90.50 84 LEU A CA 1
ATOM 672 C C . LEU A 1 84 ? 2.385 -10.992 2.587 1.00 90.50 84 LEU A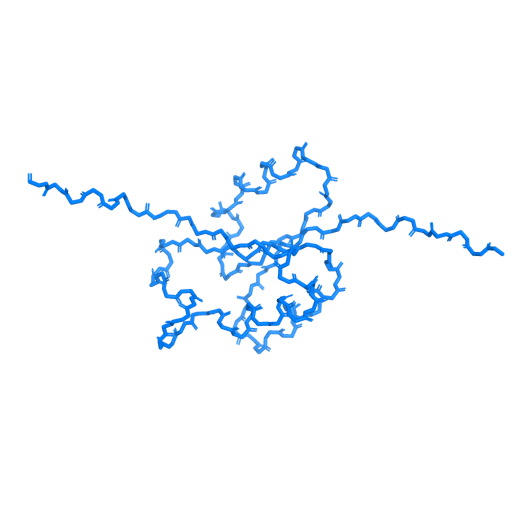 C 1
ATOM 674 O O . LEU A 1 84 ? 1.249 -10.875 3.061 1.00 90.50 84 LEU A O 1
ATOM 678 N N . GLU A 1 85 ? 3.179 -12.028 2.874 1.00 91.25 85 GLU A N 1
ATOM 679 C CA . GLU A 1 85 ? 2.816 -13.052 3.855 1.00 91.25 85 GLU A CA 1
ATOM 680 C C . GLU A 1 85 ? 2.583 -12.414 5.228 1.00 91.25 85 GLU A C 1
ATOM 682 O O . GLU A 1 85 ? 1.549 -12.661 5.859 1.00 91.25 85 GLU A O 1
ATOM 687 N N . TYR A 1 86 ? 3.484 -11.527 5.665 1.00 93.06 86 TYR A N 1
ATOM 688 C CA . TYR A 1 86 ? 3.341 -10.839 6.944 1.00 93.06 86 TYR A CA 1
ATOM 689 C C . TYR A 1 86 ? 2.068 -9.986 6.998 1.00 93.06 86 TYR A C 1
ATOM 691 O O . TYR A 1 86 ? 1.276 -10.144 7.932 1.00 93.06 86 TYR A O 1
ATOM 699 N N . LEU A 1 87 ? 1.823 -9.150 5.980 1.00 95.00 87 LEU A N 1
ATOM 700 C CA . LEU A 1 87 ? 0.613 -8.328 5.862 1.00 95.00 87 LEU A CA 1
ATOM 701 C C . LEU A 1 87 ? -0.656 -9.178 5.962 1.00 95.00 87 LEU A C 1
ATOM 703 O O . LEU A 1 87 ? -1.536 -8.895 6.777 1.00 95.00 87 LEU A O 1
ATOM 707 N N . CYS A 1 88 ? -0.731 -10.254 5.177 1.00 94.31 88 CYS A N 1
ATOM 708 C CA . CYS A 1 88 ? -1.889 -11.141 5.158 1.00 94.31 88 CYS A CA 1
ATOM 709 C C . CYS A 1 88 ? -2.084 -11.866 6.494 1.00 94.31 88 CYS A C 1
ATOM 711 O O . CYS A 1 88 ? -3.219 -12.008 6.948 1.00 94.31 88 CYS A O 1
ATOM 713 N N . SER A 1 89 ? -0.996 -12.314 7.129 1.00 96.06 89 SER A N 1
ATOM 714 C CA . SER A 1 89 ? -1.046 -13.022 8.414 1.00 96.06 89 SER A CA 1
ATOM 715 C C . SER A 1 89 ? -1.511 -12.133 9.570 1.00 96.06 89 SER A C 1
ATOM 717 O O . SER A 1 89 ? -2.105 -12.634 10.524 1.00 96.06 89 SER A O 1
ATOM 719 N N . ARG A 1 90 ? -1.242 -10.821 9.500 1.00 96.31 90 ARG A N 1
ATOM 720 C CA . ARG A 1 90 ? -1.576 -9.860 10.558 1.00 96.31 90 ARG A CA 1
ATOM 721 C C . ARG A 1 90 ? -2.919 -9.180 10.365 1.00 96.31 90 ARG A C 1
ATOM 723 O O . ARG A 1 90 ? -3.675 -9.068 11.323 1.00 96.31 90 ARG A O 1
ATOM 730 N N . LEU A 1 91 ? -3.220 -8.737 9.149 1.00 95.56 91 LEU A N 1
ATOM 731 C CA . LEU A 1 91 ? -4.411 -7.928 8.876 1.00 95.56 91 LEU A CA 1
ATOM 732 C C . LEU A 1 91 ? 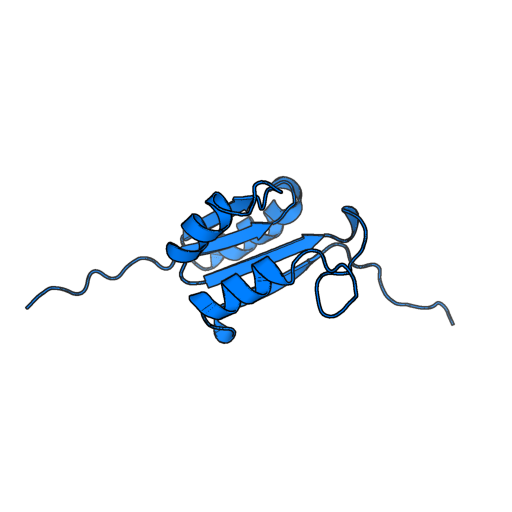-5.593 -8.763 8.360 1.00 95.56 91 LEU A C 1
ATOM 734 O O . LEU A 1 91 ? -6.750 -8.359 8.522 1.00 95.56 91 LEU A O 1
ATOM 738 N N . GLY A 1 92 ? -5.308 -9.936 7.790 1.00 96.56 92 GLY A N 1
ATOM 739 C CA . GLY A 1 92 ? -6.251 -10.728 7.001 1.00 96.56 92 GLY A CA 1
ATOM 740 C C . GLY A 1 92 ? -6.195 -10.345 5.520 1.00 96.56 92 GLY A C 1
ATOM 741 O O . GLY A 1 92 ? -6.040 -9.175 5.169 1.00 96.56 92 GLY A O 1
ATOM 742 N N . LYS A 1 93 ? -6.313 -11.339 4.631 1.00 94.25 93 LYS A N 1
ATOM 743 C CA . LYS A 1 93 ? -6.203 -11.152 3.170 1.00 94.25 93 LYS A CA 1
ATOM 744 C C . LYS A 1 93 ? -7.240 -10.171 2.620 1.00 94.25 93 LYS A C 1
ATOM 746 O O . LYS A 1 93 ? -6.970 -9.468 1.659 1.00 94.25 93 LYS A O 1
ATOM 751 N N . GLU A 1 94 ? -8.410 -10.099 3.245 1.00 96.00 94 GLU A N 1
ATOM 752 C CA . GLU A 1 94 ? -9.504 -9.198 2.882 1.00 96.00 94 GLU A CA 1
ATOM 753 C C . GLU A 1 94 ? -9.210 -7.715 3.153 1.00 96.00 94 GLU A C 1
ATOM 755 O O . GLU A 1 94 ? -9.939 -6.852 2.667 1.00 96.00 94 GLU A O 1
ATOM 760 N N . LYS A 1 95 ? -8.156 -7.411 3.924 1.00 95.81 95 LYS A N 1
ATOM 761 C CA . LYS A 1 95 ? -7.746 -6.041 4.276 1.00 95.81 95 LYS A CA 1
ATOM 762 C C . LYS A 1 95 ? -6.447 -5.606 3.598 1.00 95.81 95 LYS A C 1
ATOM 764 O O . LYS A 1 95 ? -5.923 -4.538 3.921 1.00 95.81 95 LYS A O 1
ATOM 769 N N . VAL A 1 96 ? -5.922 -6.429 2.690 1.00 95.75 96 VAL A N 1
ATOM 770 C CA . VAL A 1 96 ? -4.671 -6.181 1.973 1.00 95.75 96 VAL A CA 1
ATOM 771 C C . VAL A 1 96 ? -4.970 -6.028 0.487 1.00 95.75 96 VAL A C 1
ATOM 773 O O . VAL A 1 96 ? -5.544 -6.915 -0.138 1.00 95.75 96 VAL A O 1
ATOM 776 N N . ILE A 1 97 ? -4.556 -4.902 -0.083 1.00 94.19 97 ILE A N 1
ATOM 777 C CA . ILE A 1 97 ? -4.643 -4.606 -1.513 1.00 94.19 97 ILE A CA 1
ATOM 778 C C . ILE A 1 97 ? -3.220 -4.540 -2.064 1.00 94.19 97 ILE A C 1
ATOM 780 O O . ILE A 1 97 ? -2.327 -3.991 -1.425 1.00 94.19 97 ILE A O 1
ATOM 784 N N . VAL A 1 98 ? -3.000 -5.080 -3.259 1.00 92.75 98 VAL A N 1
ATOM 785 C CA . VAL A 1 98 ? -1.737 -4.911 -3.986 1.00 92.75 98 VAL A CA 1
ATOM 786 C C . VAL A 1 98 ? -2.000 -3.994 -5.172 1.00 92.75 98 VAL A C 1
ATOM 788 O O . VAL A 1 98 ? -2.900 -4.262 -5.967 1.00 92.75 98 VAL A O 1
ATOM 791 N N . VAL A 1 99 ? -1.231 -2.913 -5.275 1.00 92.38 99 VAL A N 1
ATOM 792 C CA . VAL A 1 99 ? -1.276 -1.976 -6.402 1.00 92.38 99 VAL A CA 1
ATOM 793 C C . VAL A 1 99 ? 0.024 -2.107 -7.179 1.00 92.38 99 VAL A C 1
ATOM 795 O O . VAL A 1 99 ? 1.107 -1.952 -6.613 1.00 92.38 99 VAL A O 1
ATOM 798 N N . ILE A 1 100 ? -0.105 -2.394 -8.472 1.00 89.25 100 ILE A N 1
ATOM 799 C CA . ILE A 1 100 ? 1.008 -2.450 -9.415 1.00 89.25 100 ILE A CA 1
ATOM 800 C C . ILE A 1 100 ? 0.793 -1.339 -10.435 1.00 89.25 100 ILE A C 1
ATOM 802 O O . ILE A 1 100 ? -0.199 -1.360 -11.162 1.00 89.25 100 ILE A O 1
ATOM 806 N N . ASP A 1 101 ? 1.701 -0.374 -10.442 1.00 89.38 101 ASP A N 1
ATOM 807 C CA . ASP A 1 101 ? 1.655 0.819 -11.282 1.00 89.38 101 ASP A CA 1
ATOM 808 C C . ASP A 1 101 ? 2.663 0.744 -12.437 1.00 89.38 101 ASP A C 1
ATOM 810 O O . ASP A 1 101 ? 3.579 -0.088 -12.429 1.00 89.38 101 ASP A O 1
ATOM 814 N N . ASP A 1 102 ? 2.491 1.629 -13.419 1.00 86.88 102 ASP A N 1
ATOM 815 C CA . ASP A 1 102 ? 3.331 1.774 -14.612 1.00 86.88 102 ASP A CA 1
ATOM 816 C C . ASP A 1 102 ? 3.475 0.483 -15.437 1.00 86.88 102 ASP A C 1
ATOM 818 O O . ASP A 1 102 ? 4.494 0.240 -16.083 1.00 86.88 102 ASP A O 1
ATOM 822 N N . LEU A 1 103 ? 2.450 -0.374 -15.419 1.00 84.88 103 LEU A N 1
ATOM 823 C CA . LEU A 1 103 ? 2.402 -1.548 -16.284 1.00 84.88 103 LEU A CA 1
ATOM 824 C C . LEU A 1 103 ? 2.274 -1.111 -17.748 1.00 84.88 103 LEU A C 1
ATOM 826 O O . LEU A 1 103 ? 1.359 -0.369 -18.106 1.00 84.88 103 LEU A O 1
ATOM 830 N N . GLU A 1 104 ? 3.174 -1.603 -18.601 1.00 78.75 104 GLU A N 1
ATOM 831 C CA . GLU A 1 104 ? 3.067 -1.409 -20.046 1.00 78.75 104 GLU A CA 1
ATOM 832 C C . GLU A 1 104 ? 1.813 -2.106 -20.594 1.00 78.75 104 GLU A C 1
ATOM 834 O O . GLU A 1 104 ? 1.431 -3.199 -20.160 1.00 78.75 104 GLU A O 1
ATOM 839 N N . ASP A 1 105 ? 1.163 -1.462 -21.565 1.00 70.12 105 ASP A N 1
ATOM 840 C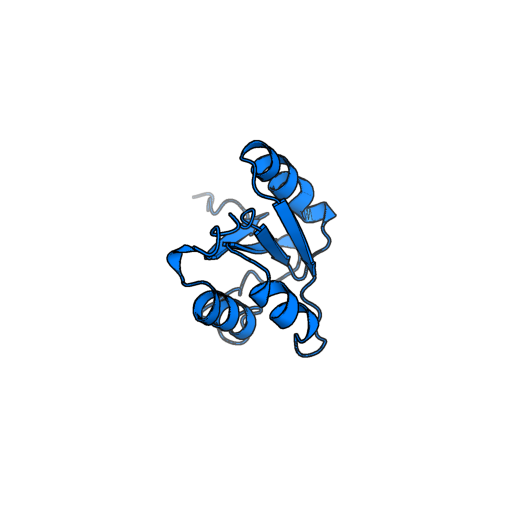 CA . ASP A 1 105 ? -0.039 -1.993 -22.197 1.00 70.12 105 ASP A CA 1
ATOM 841 C C . ASP A 1 105 ? 0.330 -3.287 -22.942 1.00 70.12 105 ASP A C 1
ATOM 843 O O . ASP A 1 105 ? 1.139 -3.282 -23.867 1.00 70.12 105 ASP A O 1
ATOM 847 N N . SER A 1 106 ? -0.262 -4.418 -22.556 1.00 62.06 106 SER A N 1
ATOM 848 C CA . SER A 1 106 ? 0.038 -5.741 -23.139 1.00 62.06 106 SER A CA 1
ATOM 849 C C . SER A 1 106 ? -0.440 -5.924 -24.590 1.00 62.06 106 SER A C 1
ATOM 851 O O . SER A 1 106 ? -0.572 -7.051 -25.071 1.00 62.06 106 SER A O 1
ATOM 853 N N . ARG A 1 107 ? -0.719 -4.831 -25.311 1.00 63.34 107 ARG A N 1
ATOM 854 C CA . ARG A 1 107 ? -1.104 -4.859 -26.720 1.00 63.34 107 ARG A CA 1
ATOM 855 C C . ARG A 1 107 ? 0.102 -5.274 -27.554 1.00 63.34 107 ARG A C 1
ATOM 857 O O . ARG A 1 107 ? 0.852 -4.446 -28.055 1.00 63.34 107 ARG A O 1
ATOM 864 N N . THR A 1 108 ? 0.262 -6.577 -27.739 1.00 57.88 108 THR A N 1
ATOM 865 C CA . THR A 1 108 ? 0.938 -7.111 -28.918 1.00 57.88 108 THR A CA 1
ATOM 866 C C . THR A 1 108 ? 0.268 -6.508 -30.146 1.00 57.88 108 THR A C 1
ATOM 868 O O . THR A 1 108 ? -0.901 -6.802 -30.406 1.00 57.88 108 THR A O 1
ATOM 871 N N . GLU A 1 109 ? 0.984 -5.652 -30.876 1.00 55.31 109 GLU A N 1
ATOM 872 C CA . GLU A 1 109 ? 0.613 -5.345 -32.252 1.00 55.31 109 GLU A CA 1
ATOM 873 C C . GLU A 1 109 ? 0.634 -6.663 -33.032 1.00 55.31 109 GLU A C 1
ATOM 875 O O . GLU A 1 109 ? 1.659 -7.342 -33.116 1.00 55.31 109 GLU A O 1
ATOM 880 N N . SER A 1 110 ? -0.554 -7.067 -33.474 1.00 54.22 110 SER A N 1
ATOM 881 C CA . SER A 1 110 ? -0.816 -8.236 -34.313 1.00 54.22 110 SER A CA 1
ATOM 882 C C . SER A 1 110 ? -0.471 -7.969 -35.768 1.00 54.22 110 SER A C 1
ATOM 884 O O . SER A 1 110 ? -0.892 -6.886 -36.239 1.00 54.22 110 SER A O 1
#

Organism: Xenopus laevis (NCBI:txid8355)

Foldseek 3Di:
DPPDPPPQAEEEEEECDDCVVCVVVVVVCVVVPGHYHYHHQDPPVCPSVLVVLLVHQAYEHEDECVVDDPQCDDDPPHPPPPVVVSNCVRNNPVRYHYYYHPDDDPDDPD

=== Feature glossary ===
A reading guide for the features in this record.

Start from the sequence.

  · Sequence gives the chain of amino acids in standard one-letter code (A=alanine, C=cysteine, …, Y=tyrosine), read N→C. It is the only feature that is directly encoded by the gene; all structural features are derived from the folded form of this sequence.

Fold it, and you get atomic coordinates and the backbone conformation that goes with them.

  · The mmCIF table is the protein's shape written out atom by atom. For each backbone N, Cα, C, and carbonyl O, it records an (x, y, z) coordinate triple in Å plus the residue type, chain letter, and residue number.

  · Backbone dihedral angles. Every residue except chain termini has a φ (preceding-C → N → Cα → C) and a ψ (N → Cα → C → next-N). They are reported in degrees following the IUPAC sign convention. Secondary structure is essentially a statement about which (φ, ψ) basin each residue occupies.

  · DSSP 8-st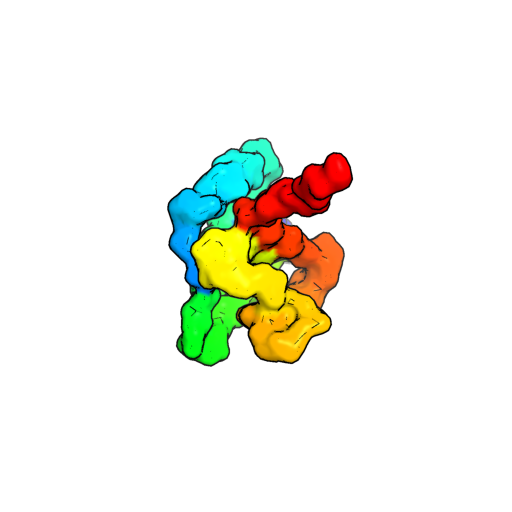ate secondary structure assigns each residue one of H (α-helix), G (3₁₀-helix), I (π-helix), E (extended β-strand), B (isolated β-bridge), T (hydrogen-bonded turn), S (bend), or '-' (coil). The assignment is computed from backbone hydrogen-bond geometry via the Kabsch–Sander algorithm.

  · P-SEA three-state annotation labels each residue as helix, strand, or coil based purely on the geometry of the Cα trace. It serves as a fallback when the full backbone (and thus DSSP) is unavailable.

Summarize the fold with a handful of shape descriptors and a per-residue structural alphabet.

  · Radius of gyration (Rg) is the root-mean-square distance of Cα atoms from their centroid — a single number for overall size and compactness. A globular domain of N residues has Rg ≈ 2.2·N^0.38 Å; an extended or disordered chain has a much larger Rg. The Cα contact count is the number of residue pairs whose Cα atoms are within 8 Å and are more than four positions apart in sequence — a standard proxy for tertiary packing density. The bounding box is the smallest axis-aligned box enclosing all Cα atoms.

  · Foldseek's 3Di representation compresses backbone geometry into a per-residue letter drawn from a learned twenty-state alphabet. It captures the tertiary interaction pattern around each residue — which residues are packed against it in space, regardless of where they are in sequence.

  · Accessible surface area quantifies burial. A residue with SASA near zero is packed into the hydrophobic core; one with SASA >100 Å² sits on the surface. Computed here via the Shrake–Rupley numerical algorithm with a 1.4 Å probe.

Ask how reliable the model is.

  · For AlphaFold models, the B-factor field carrie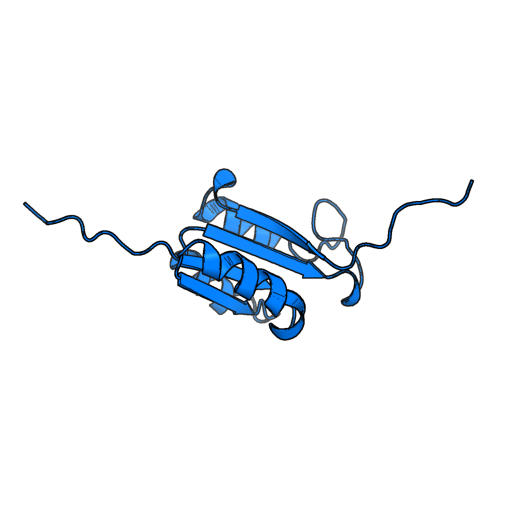s pLDDT — the model's own estimate of local accuracy on a 0–100 scale. Regions with pLDDT<50 should be treated as essentially unmodeled; they often correspond to intrinsically disordered segments.

  · For experimental (PDB) structures, the B-factor (temperature factor) quantifies the positional spread of each atom in the crystal — a combination of thermal vibration and static disorder — in units of Å². High B-factors mark flexible loops or poorly resolved regions; low B-factors mark the rigid, well-ordered core.

  · PAE(i, j) answers: if I align the predicted and true structures on residue i, how far off (in Å) do I expect residue j to be? A block-diagonal PAE matrix with low values on the blocks and high values off-diagonal is the signature of a multi-domain protein with confidently predicted domains but uncertain inter-domain orientation.

Place it in context: what it resembles, what it is annotated as, and how it looks.

  · Structural nearest neighbors (via Foldseek easy-search vs the PDB). Reported per hit: target PDB id, E-value, and alignment TM-score. A TM-score above ~0.5 is the conventional threshold for 'same fold'.

  · Functional annotations link the protein to curated databases. InterPro entries identify conserved domains and families by matching the sequence against member-database signatures (Pfam, PROSITE, CDD, …). Gene Ontology (GO) terms describe molecular function, biological process, and cellular component in a controlled vocabulary. CATH places the structure in a hierarchical fold classification (Class/Architecture/Topology/Homologous-superfamily). The organism is the source species.

  · Plot images: a contact map (which residues are close in 3D, as an N×N binary image), a Ramachandran scatter (backbone torsion angles, revealing secondary-structure composition at a glance), and — for AlphaFold structures — a PAE heatmap (pairwise prediction confidence).

  · Structure images are PyMOL renders from six orthogonal camera directions. Cartoon representation draws helices as coils and strands as arrows; sticks shows the backbone as bonds; surface shows the solvent-excluded envelope. Rainbow coloring maps sequence position to hue (blue→red, N→C); chain coloring assigns a distinct color per polypeptide.